Protein AF-A0A523IFW4-F1 (afdb_monomer)

Sequence (61 aa):
MANLLFEELTYKIIGAARDVHFELGSGYLESVYEDALCYELDLLNISFQRQLELACIIHEF

Nearest PDB structures (foldseek):
  6w6v-assembly1_K  TM=4.220E-01  e=5.425E+00  Saccharomyces cerevisiae S288C

Structure (mmCIF, N/CA/C/O backbone):
data_AF-A0A523IFW4-F1
#
_entry.id   AF-A0A523IFW4-F1
#
loop_
_atom_site.group_PDB
_atom_site.id
_atom_site.type_symbol
_atom_site.label_atom_id
_atom_site.label_alt_id
_atom_site.label_comp_id
_atom_site.label_asym_id
_atom_site.label_entity_id
_atom_site.label_seq_id
_atom_site.pdbx_PDB_ins_code
_atom_site.Cartn_x
_atom_site.Cartn_y
_atom_site.Cartn_z
_atom_site.occupancy
_atom_site.B_iso_or_equiv
_atom_site.auth_seq_id
_atom_site.auth_comp_id
_atom_site.auth_asym_id
_atom_site.auth_atom_id
_atom_site.pdbx_PDB_model_num
ATOM 1 N N . MET A 1 1 ? -2.830 24.453 9.557 1.00 49.97 1 MET A N 1
ATOM 2 C CA . MET A 1 1 ? -2.758 23.211 8.760 1.00 49.97 1 MET A CA 1
ATOM 3 C C . MET A 1 1 ? -4.122 22.954 8.149 1.00 49.97 1 MET A C 1
ATOM 5 O O . MET A 1 1 ? -5.111 23.217 8.819 1.00 49.97 1 MET A O 1
ATOM 9 N N . ALA A 1 2 ? -4.180 22.510 6.894 1.00 70.25 2 ALA A N 1
ATOM 10 C CA . ALA A 1 2 ? -5.432 22.068 6.284 1.00 70.25 2 ALA A CA 1
ATOM 11 C C . ALA A 1 2 ? -5.899 20.764 6.956 1.00 70.25 2 ALA A C 1
ATOM 13 O O . ALA A 1 2 ? -5.072 19.885 7.191 1.00 70.25 2 ALA A O 1
ATOM 14 N N . ASN A 1 3 ? -7.192 20.644 7.264 1.00 84.31 3 ASN A N 1
ATOM 15 C CA . ASN A 1 3 ? -7.762 19.392 7.760 1.00 84.31 3 ASN A CA 1
ATOM 16 C C . ASN A 1 3 ? -7.872 18.389 6.608 1.00 84.31 3 ASN A C 1
ATOM 18 O O . ASN A 1 3 ? -8.413 18.714 5.549 1.00 84.31 3 ASN A O 1
ATOM 22 N N . LEU A 1 4 ? -7.380 17.172 6.827 1.00 88.75 4 LEU A N 1
ATOM 23 C CA . LEU A 1 4 ? -7.584 16.052 5.914 1.00 88.75 4 LEU A CA 1
ATOM 24 C C . LEU A 1 4 ? -8.988 15.474 6.128 1.00 88.75 4 LEU A C 1
ATOM 26 O O . LEU A 1 4 ? -9.414 15.287 7.264 1.00 88.75 4 LEU A O 1
ATOM 30 N N . LEU A 1 5 ? -9.694 15.159 5.038 1.00 91.19 5 LEU A N 1
ATOM 31 C CA . LEU A 1 5 ? -11.058 14.611 5.090 1.00 91.19 5 LEU A CA 1
ATOM 32 C C . LEU A 1 5 ? -11.121 13.253 5.818 1.00 91.19 5 LEU A C 1
ATOM 34 O O . LEU A 1 5 ? -12.089 12.974 6.517 1.00 91.19 5 LEU A O 1
ATOM 38 N N . PHE A 1 6 ? -10.071 12.437 5.684 1.00 94.31 6 PHE A N 1
ATOM 39 C CA . PHE A 1 6 ? -9.939 11.116 6.307 1.00 94.31 6 PHE A CA 1
ATOM 40 C C . PHE A 1 6 ? -8.583 10.969 6.999 1.00 94.31 6 PHE A C 1
ATOM 42 O O . PHE A 1 6 ? -7.789 10.103 6.650 1.00 94.31 6 PHE A O 1
ATOM 49 N N . GLU A 1 7 ? -8.290 11.850 7.952 1.00 95.19 7 GLU A N 1
ATOM 50 C CA . GLU A 1 7 ? -6.972 11.952 8.587 1.00 95.19 7 GLU A CA 1
ATOM 51 C C . GLU A 1 7 ? -6.411 10.605 9.087 1.00 95.19 7 GLU A C 1
ATOM 53 O O . GLU A 1 7 ? -5.305 10.226 8.704 1.00 95.19 7 GLU A O 1
ATOM 58 N N . GLU A 1 8 ? -7.186 9.838 9.861 1.00 95.56 8 GLU A N 1
ATOM 59 C CA . GLU A 1 8 ? -6.736 8.544 10.398 1.00 95.56 8 GLU A CA 1
ATOM 60 C C . GLU A 1 8 ? -6.427 7.522 9.291 1.00 95.56 8 GLU A C 1
ATOM 62 O O . GLU A 1 8 ? -5.375 6.882 9.309 1.00 95.56 8 GLU A O 1
ATOM 67 N N . LEU A 1 9 ? -7.326 7.379 8.311 1.00 96.19 9 LEU A N 1
ATOM 68 C CA . LEU A 1 9 ? -7.140 6.450 7.195 1.00 96.19 9 LEU A CA 1
ATOM 69 C C . LEU A 1 9 ? -5.927 6.849 6.349 1.00 96.19 9 LEU A C 1
ATOM 71 O O . LEU A 1 9 ? -5.112 5.997 6.001 1.00 96.19 9 LEU A O 1
ATOM 75 N N . THR A 1 10 ? -5.773 8.144 6.074 1.00 96.31 10 THR A N 1
ATOM 76 C CA . THR A 1 10 ? -4.624 8.683 5.344 1.00 96.31 10 THR A CA 1
ATOM 77 C C . THR A 1 10 ? -3.317 8.338 6.050 1.00 96.31 10 THR A C 1
ATOM 79 O O . THR A 1 10 ? -2.395 7.843 5.404 1.00 96.31 10 THR A O 1
ATOM 82 N N . TYR A 1 11 ? -3.228 8.522 7.371 1.00 96.69 11 TYR A N 1
ATOM 83 C CA . TYR A 1 11 ? -2.014 8.157 8.105 1.00 96.69 11 TYR A CA 1
ATOM 84 C C . TYR A 1 11 ? -1.731 6.654 8.088 1.00 96.69 11 TYR A C 1
ATOM 86 O O . TYR A 1 11 ? -0.563 6.279 7.987 1.00 96.69 11 TYR A O 1
ATOM 94 N N . LYS A 1 12 ? -2.759 5.796 8.141 1.00 97.88 12 LYS A N 1
ATOM 95 C CA . LYS A 1 12 ? -2.576 4.338 8.021 1.00 97.88 12 LYS A CA 1
ATOM 96 C C . LYS A 1 12 ? -2.020 3.946 6.653 1.00 97.88 12 LYS A C 1
ATOM 98 O O . LYS A 1 12 ? -1.041 3.211 6.596 1.00 97.88 12 LYS A O 1
ATOM 103 N N . ILE A 1 13 ? -2.589 4.481 5.570 1.00 97.69 13 ILE A N 1
ATOM 104 C CA . ILE A 1 13 ? -2.134 4.194 4.199 1.00 97.69 13 ILE A CA 1
ATOM 105 C C . ILE A 1 13 ? -0.692 4.680 3.992 1.00 97.69 13 ILE A C 1
ATOM 107 O O . ILE A 1 13 ? 0.138 3.949 3.457 1.00 97.69 13 ILE A O 1
ATOM 111 N N . ILE A 1 14 ? -0.371 5.895 4.453 1.00 97.62 14 ILE A N 1
ATOM 112 C CA . ILE A 1 14 ? 0.994 6.438 4.367 1.00 97.62 14 ILE A CA 1
ATOM 113 C C . ILE A 1 14 ? 1.968 5.603 5.205 1.00 97.62 14 ILE A C 1
ATOM 115 O O . ILE A 1 14 ? 3.089 5.358 4.767 1.00 97.62 14 ILE A O 1
ATOM 119 N N . GLY A 1 15 ? 1.552 5.168 6.398 1.00 98.06 15 GLY A N 1
ATOM 120 C CA . GLY A 1 15 ? 2.332 4.275 7.252 1.00 98.06 15 GLY A CA 1
ATOM 121 C C . GLY A 1 15 ? 2.670 2.966 6.545 1.00 98.06 15 GLY A C 1
ATOM 122 O O . GLY A 1 15 ? 3.848 2.649 6.431 1.00 98.06 15 GLY A O 1
ATOM 123 N N . ALA A 1 16 ? 1.667 2.291 5.977 1.00 98.31 16 ALA A N 1
ATOM 124 C CA . ALA A 1 16 ? 1.857 1.059 5.211 1.00 98.31 16 ALA A CA 1
ATOM 125 C C . ALA A 1 16 ? 2.842 1.253 4.046 1.00 98.31 16 ALA A C 1
ATOM 127 O O . ALA A 1 16 ? 3.819 0.522 3.923 1.00 98.31 16 ALA A O 1
ATOM 128 N N . ALA A 1 17 ? 2.653 2.296 3.231 1.00 98.00 17 ALA A N 1
ATOM 129 C CA . ALA A 1 17 ? 3.554 2.589 2.114 1.00 98.00 17 ALA A CA 1
ATOM 130 C C . ALA A 1 17 ? 4.993 2.899 2.565 1.00 98.00 17 ALA A C 1
ATOM 132 O O . ALA A 1 17 ? 5.956 2.504 1.904 1.00 98.00 17 ALA A O 1
ATOM 133 N N . ARG A 1 18 ? 5.152 3.598 3.695 1.00 98.00 18 ARG A N 1
ATOM 134 C CA . ARG A 1 18 ? 6.464 3.864 4.295 1.00 98.00 18 ARG A CA 1
ATOM 135 C C . ARG A 1 18 ? 7.130 2.567 4.745 1.00 98.00 18 ARG A C 1
ATOM 137 O O . ARG A 1 18 ? 8.315 2.398 4.478 1.00 98.00 18 ARG A O 1
ATOM 144 N N . ASP A 1 19 ? 6.394 1.691 5.416 1.00 98.25 19 ASP A N 1
ATOM 145 C CA . ASP A 1 19 ? 6.932 0.447 5.967 1.00 98.25 19 ASP A CA 1
ATOM 146 C C . ASP A 1 19 ? 7.353 -0.504 4.832 1.00 98.25 19 ASP A C 1
ATOM 148 O O . ASP A 1 19 ? 8.477 -1.005 4.844 1.00 98.25 19 ASP A O 1
ATOM 152 N N . VAL A 1 20 ? 6.550 -0.601 3.762 1.00 98.06 20 VAL A N 1
ATOM 153 C CA . VAL A 1 20 ? 6.927 -1.283 2.508 1.00 98.06 20 VAL A CA 1
ATOM 154 C C . VAL A 1 20 ? 8.222 -0.724 1.919 1.00 98.06 20 VAL A C 1
ATOM 156 O O . VAL A 1 20 ? 9.127 -1.479 1.566 1.00 98.06 20 VAL A O 1
ATOM 159 N N . HIS A 1 21 ? 8.329 0.602 1.795 1.00 97.00 21 HIS A N 1
ATOM 160 C CA . HIS A 1 21 ? 9.526 1.232 1.238 1.00 97.00 21 HIS A CA 1
ATOM 161 C C . HIS A 1 21 ? 10.764 1.002 2.111 1.00 97.00 21 HIS A C 1
ATOM 163 O O . HIS A 1 21 ? 11.860 0.828 1.580 1.00 97.00 21 HIS A O 1
ATOM 169 N N . PHE A 1 22 ? 10.604 1.006 3.434 1.00 97.38 22 PHE A N 1
ATOM 170 C CA . PHE A 1 22 ? 11.703 0.789 4.369 1.00 97.38 22 PHE A CA 1
ATOM 171 C C . PHE A 1 22 ? 12.208 -0.658 4.335 1.00 97.38 22 PHE A C 1
ATOM 173 O O . PHE A 1 22 ? 13.419 -0.871 4.348 1.00 97.38 22 PHE A O 1
ATOM 180 N N . GLU A 1 23 ? 11.298 -1.629 4.242 1.00 97.31 23 GLU A N 1
ATOM 181 C CA . GLU A 1 23 ? 11.641 -3.053 4.187 1.00 97.31 23 GLU A CA 1
ATOM 182 C C . GLU A 1 23 ? 12.249 -3.447 2.831 1.00 97.31 23 GLU A C 1
ATOM 184 O O . GLU A 1 23 ? 13.289 -4.102 2.776 1.00 97.31 23 GLU A O 1
ATOM 189 N N . LEU A 1 24 ? 11.637 -3.023 1.717 1.00 97.19 24 LEU A N 1
ATOM 190 C CA . LEU A 1 24 ? 12.118 -3.385 0.380 1.00 97.19 24 LEU A CA 1
ATOM 191 C C . LEU A 1 24 ? 13.292 -2.517 -0.090 1.00 97.19 24 LEU A C 1
ATOM 193 O O . LEU A 1 24 ? 14.128 -2.972 -0.8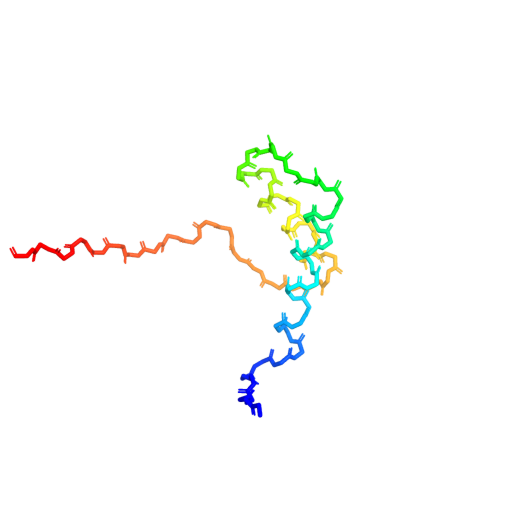68 1.00 97.19 24 LEU A O 1
ATOM 197 N N . GLY A 1 25 ? 13.371 -1.257 0.332 1.00 95.31 25 GLY A N 1
ATOM 198 C CA . GLY A 1 25 ? 14.298 -0.293 -0.256 1.00 95.31 25 GLY A CA 1
ATOM 199 C C . GLY A 1 25 ? 13.942 0.041 -1.710 1.00 95.31 25 GLY A C 1
ATOM 200 O O . GLY A 1 25 ? 12.780 -0.019 -2.116 1.00 95.31 25 GLY A O 1
ATOM 201 N N . SER A 1 26 ? 14.936 0.433 -2.512 1.00 93.62 26 SER A N 1
ATOM 202 C CA . SER A 1 26 ? 14.777 0.781 -3.932 1.00 93.62 26 SER A CA 1
ATOM 203 C C . SER A 1 26 ? 15.303 -0.317 -4.867 1.00 93.62 26 SER A C 1
ATOM 205 O O . SER A 1 26 ? 16.239 -1.035 -4.526 1.00 93.62 26 SER A O 1
ATOM 207 N N . GLY A 1 27 ? 14.737 -0.415 -6.077 1.00 95.25 27 GLY A N 1
ATOM 208 C CA . GLY A 1 27 ? 15.280 -1.251 -7.162 1.00 95.25 27 GLY A CA 1
ATOM 209 C C . GLY A 1 27 ? 14.392 -2.406 -7.630 1.00 95.25 27 GLY A C 1
ATOM 210 O O . GLY A 1 27 ? 14.784 -3.128 -8.544 1.00 95.25 27 GLY A O 1
ATOM 211 N N . TYR A 1 28 ? 13.203 -2.568 -7.050 1.00 96.75 28 TYR A N 1
ATOM 212 C CA . TYR A 1 28 ? 12.233 -3.569 -7.491 1.00 96.75 28 TYR A CA 1
ATOM 213 C C . TYR A 1 28 ? 11.290 -3.037 -8.576 1.00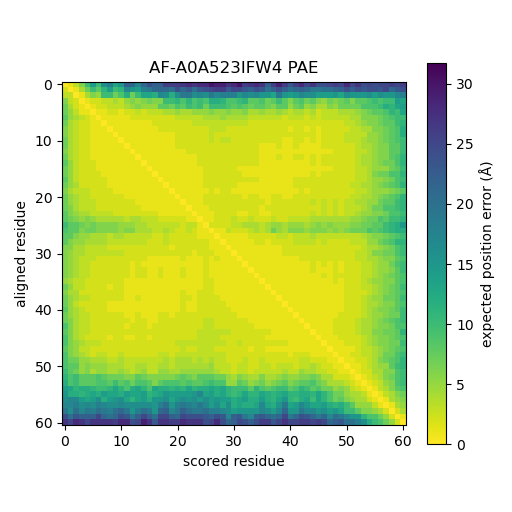 96.75 28 TYR A C 1
ATOM 215 O O . TYR A 1 28 ? 11.196 -1.833 -8.821 1.00 96.75 28 TYR A O 1
ATOM 223 N N . LEU A 1 29 ? 10.591 -3.961 -9.239 1.00 97.75 29 LEU A N 1
ATOM 224 C CA . LEU A 1 29 ? 9.509 -3.630 -10.164 1.00 97.75 29 LEU A CA 1
ATOM 225 C C . LEU A 1 29 ? 8.310 -3.064 -9.398 1.00 97.75 29 LEU A C 1
ATOM 227 O O . LEU A 1 29 ? 8.078 -3.419 -8.244 1.00 97.75 29 LEU A O 1
ATOM 231 N N . GLU A 1 30 ? 7.518 -2.228 -10.068 1.00 96.38 30 GLU A N 1
ATOM 232 C CA . GLU A 1 30 ? 6.293 -1.649 -9.503 1.00 96.38 30 GLU A CA 1
ATOM 233 C C . GLU A 1 30 ? 5.340 -2.724 -8.961 1.00 96.38 30 GLU A C 1
ATOM 235 O O . GLU A 1 30 ? 4.875 -2.590 -7.833 1.00 96.38 30 GLU A O 1
ATOM 240 N N . SER A 1 31 ? 5.180 -3.848 -9.665 1.00 97.44 31 SER A N 1
ATOM 241 C CA . SER A 1 31 ? 4.338 -4.964 -9.219 1.00 97.44 31 SER A CA 1
ATOM 242 C C . SER A 1 31 ? 4.745 -5.538 -7.857 1.00 97.44 31 SER A C 1
ATOM 244 O O . SER A 1 31 ? 3.894 -5.984 -7.098 1.00 97.44 31 SER A O 1
ATOM 246 N N . VAL A 1 32 ? 6.041 -5.512 -7.521 1.00 97.75 32 VAL A N 1
ATOM 247 C CA . VAL A 1 32 ? 6.546 -5.994 -6.224 1.00 97.75 32 VAL A CA 1
ATOM 248 C C . VAL A 1 32 ? 6.155 -5.027 -5.107 1.00 97.75 32 VAL A C 1
ATOM 250 O O . VAL A 1 32 ? 5.757 -5.464 -4.029 1.00 97.75 32 VAL A O 1
ATOM 253 N N . TYR A 1 33 ? 6.231 -3.718 -5.365 1.00 97.88 33 TYR A N 1
ATOM 254 C CA . TYR A 1 33 ? 5.745 -2.713 -4.418 1.00 97.88 33 TYR A CA 1
ATOM 255 C C . TYR A 1 33 ? 4.227 -2.776 -4.262 1.00 97.88 33 TYR A C 1
ATOM 257 O O . TYR A 1 33 ? 3.740 -2.650 -3.141 1.00 97.88 33 TYR A O 1
ATOM 265 N N . GLU A 1 34 ? 3.487 -2.995 -5.354 1.00 97.75 34 GLU A N 1
ATOM 266 C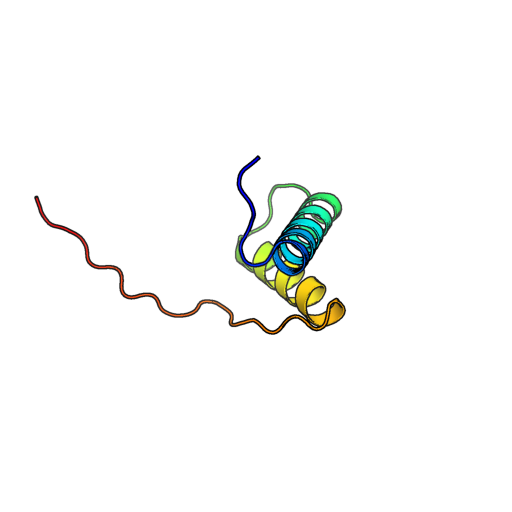 CA . GLU A 1 34 ? 2.038 -3.185 -5.297 1.00 97.75 34 GLU A CA 1
ATOM 267 C C . GLU A 1 34 ? 1.684 -4.398 -4.430 1.00 97.75 34 GLU A C 1
ATOM 269 O O . GLU A 1 34 ? 0.894 -4.256 -3.499 1.00 97.75 34 GLU A O 1
ATOM 274 N N . ASP A 1 35 ? 2.283 -5.565 -4.686 1.00 98.12 35 ASP A N 1
ATOM 275 C CA . ASP A 1 35 ? 2.013 -6.788 -3.921 1.00 98.12 35 ASP A CA 1
ATOM 276 C C . ASP A 1 35 ? 2.331 -6.611 -2.426 1.00 98.12 3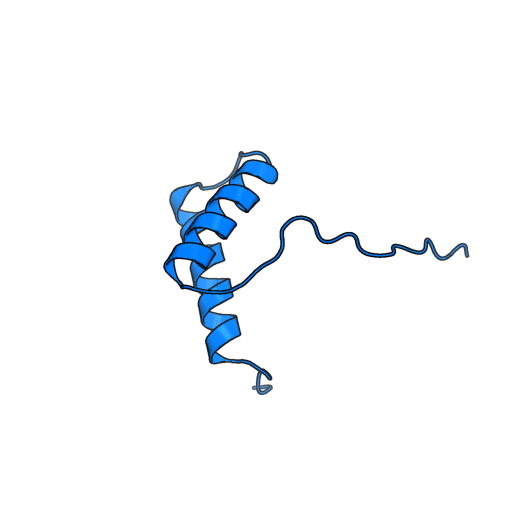5 ASP A C 1
ATOM 278 O O . ASP A 1 35 ? 1.529 -7.001 -1.574 1.00 98.12 35 ASP A O 1
ATOM 282 N N . ALA A 1 36 ? 3.462 -5.977 -2.096 1.00 98.19 36 ALA A N 1
ATOM 283 C CA . ALA A 1 36 ? 3.841 -5.700 -0.711 1.00 98.19 36 ALA A CA 1
ATOM 284 C C . ALA A 1 36 ? 2.872 -4.721 -0.029 1.00 98.19 36 ALA A C 1
ATOM 286 O O . ALA A 1 36 ? 2.475 -4.934 1.116 1.00 98.19 36 ALA A O 1
ATOM 287 N N . LEU A 1 37 ? 2.442 -3.672 -0.736 1.00 98.31 37 LEU A N 1
ATOM 288 C CA . LEU A 1 37 ? 1.468 -2.721 -0.206 1.00 98.31 37 LEU A CA 1
ATOM 289 C C . LEU A 1 37 ? 0.093 -3.359 -0.015 1.00 98.31 37 LEU A C 1
ATOM 291 O O . LEU A 1 37 ? -0.549 -3.108 0.999 1.00 98.31 37 LEU A O 1
ATOM 295 N N . CYS A 1 38 ? -0.347 -4.207 -0.945 1.00 98.38 38 CYS A N 1
ATOM 296 C CA . CYS A 1 38 ? -1.585 -4.972 -0.807 1.00 98.38 38 CYS A CA 1
ATOM 297 C C . CYS A 1 38 ? -1.557 -5.830 0.463 1.00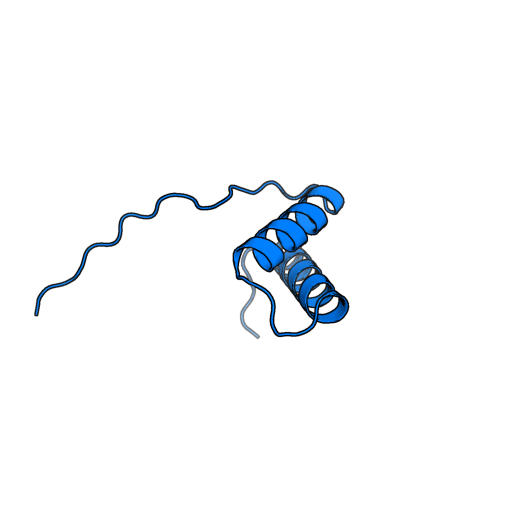 98.38 38 CYS A C 1
ATOM 299 O O . CYS A 1 38 ? -2.505 -5.797 1.244 1.00 98.38 38 CYS A O 1
ATOM 301 N N . TYR A 1 39 ? -0.443 -6.526 0.702 1.00 98.19 39 TYR A N 1
ATOM 302 C CA . TYR A 1 39 ? -0.254 -7.332 1.904 1.00 98.19 39 TYR A CA 1
ATOM 303 C C . TYR A 1 39 ? -0.335 -6.496 3.194 1.00 98.19 39 TYR A C 1
ATOM 305 O O . TYR A 1 39 ? -1.057 -6.867 4.119 1.00 98.19 39 TYR A O 1
ATOM 313 N N . GLU A 1 40 ? 0.330 -5.338 3.255 1.00 98.19 40 GLU A N 1
ATOM 314 C CA . GLU A 1 40 ? 0.238 -4.445 4.422 1.00 98.19 40 GLU A CA 1
ATOM 315 C C . GLU A 1 40 ? -1.182 -3.893 4.633 1.00 98.19 40 GLU A C 1
ATOM 317 O O . GLU A 1 40 ? -1.670 -3.812 5.763 1.00 98.19 40 GLU A O 1
ATOM 322 N N . LEU A 1 41 ? -1.887 -3.537 3.555 1.00 98.25 41 LEU A N 1
ATOM 323 C CA . LEU A 1 41 ? -3.271 -3.066 3.640 1.00 98.25 41 LEU A CA 1
ATOM 324 C C . LEU A 1 41 ? -4.223 -4.170 4.127 1.00 98.25 41 LEU A C 1
ATOM 326 O O . LEU A 1 41 ? -5.110 -3.878 4.936 1.00 98.25 41 LEU A O 1
ATOM 330 N N . ASP A 1 42 ? -4.006 -5.422 3.713 1.00 98.25 42 ASP A N 1
ATOM 331 C CA . ASP A 1 42 ? -4.747 -6.587 4.212 1.00 98.25 42 ASP A CA 1
ATOM 332 C C . ASP A 1 42 ? -4.525 -6.790 5.720 1.00 98.25 42 ASP A C 1
ATOM 334 O 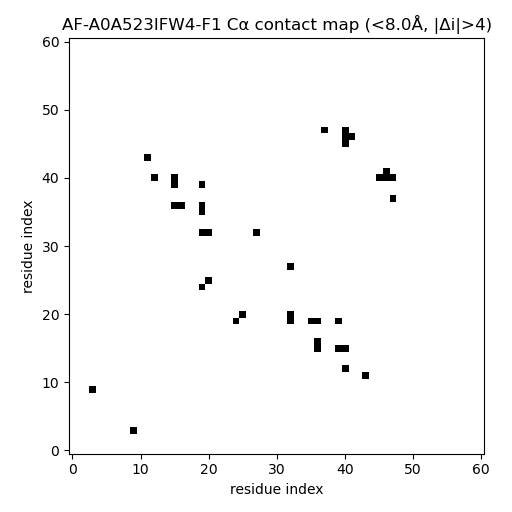O . ASP A 1 42 ? -5.493 -6.971 6.466 1.00 98.25 42 ASP A O 1
ATOM 338 N N . LEU A 1 43 ? -3.281 -6.679 6.208 1.00 97.75 43 LEU A N 1
ATOM 339 C CA . LEU A 1 43 ? -2.973 -6.757 7.646 1.00 97.75 43 LEU A CA 1
ATOM 340 C C . LEU A 1 43 ? -3.687 -5.664 8.453 1.00 97.75 43 LEU A C 1
ATOM 342 O O . LEU A 1 43 ? -4.162 -5.901 9.569 1.00 97.75 43 LEU A O 1
ATOM 346 N N . LEU A 1 44 ? -3.810 -4.471 7.873 1.00 97.38 44 LEU A N 1
ATOM 347 C CA . LEU A 1 44 ? -4.528 -3.341 8.463 1.00 97.38 44 LEU A CA 1
ATOM 348 C C . LEU A 1 44 ? -6.053 -3.417 8.276 1.00 97.38 44 LEU A C 1
ATOM 350 O O . LEU A 1 44 ? -6.760 -2.534 8.769 1.00 97.38 44 LEU A O 1
ATOM 354 N N . ASN A 1 45 ? -6.570 -4.465 7.621 1.00 97.81 45 ASN A N 1
ATOM 355 C CA . ASN A 1 45 ? -7.983 -4.640 7.266 1.00 97.81 45 ASN A CA 1
ATOM 356 C C . ASN A 1 45 ? -8.555 -3.450 6.469 1.00 97.81 45 ASN A C 1
ATOM 358 O O . ASN A 1 45 ? -9.714 -3.059 6.644 1.00 97.81 45 ASN A O 1
ATOM 362 N N . ILE A 1 46 ? -7.740 -2.847 5.602 1.00 97.75 46 ILE A N 1
ATOM 363 C CA . ILE A 1 46 ? -8.149 -1.752 4.721 1.00 97.75 46 ILE A CA 1
ATOM 364 C C . ILE A 1 46 ? -8.589 -2.354 3.391 1.00 97.75 46 ILE A C 1
ATOM 366 O O . ILE A 1 46 ? -7.819 -3.030 2.724 1.00 97.75 46 ILE A O 1
ATOM 370 N N . SER A 1 47 ? -9.827 -2.091 2.975 1.00 97.31 47 SER A N 1
ATOM 371 C CA . SER A 1 47 ? -10.315 -2.546 1.670 1.00 97.31 47 SER A CA 1
ATOM 372 C C . SER A 1 47 ? -9.688 -1.740 0.530 1.00 97.31 47 SER A C 1
ATOM 374 O O . SER A 1 47 ? -9.701 -0.509 0.560 1.00 97.31 47 SER A O 1
ATOM 376 N N . PHE A 1 48 ? -9.204 -2.428 -0.504 1.00 97.12 48 PHE A N 1
ATOM 377 C CA . PHE A 1 48 ? -8.625 -1.816 -1.700 1.00 97.12 48 PHE A CA 1
ATOM 378 C C . PHE A 1 48 ? -8.996 -2.593 -2.970 1.00 97.12 48 PHE A C 1
ATOM 380 O O . PHE A 1 48 ? -9.544 -3.695 -2.922 1.00 97.12 48 PHE A O 1
ATOM 387 N N . GLN A 1 49 ? -8.697 -1.996 -4.123 1.00 96.75 49 GLN A N 1
ATOM 388 C CA . GLN A 1 49 ? -8.768 -2.638 -5.433 1.00 96.75 49 GLN A CA 1
ATOM 389 C C . GLN A 1 49 ? -7.440 -2.414 -6.154 1.00 96.75 49 GLN A C 1
ATOM 391 O O . GLN A 1 49 ? -6.893 -1.314 -6.115 1.00 96.75 49 GLN A O 1
ATOM 396 N N . ARG A 1 50 ? -6.928 -3.462 -6.800 1.00 94.94 50 ARG A N 1
ATOM 397 C CA . ARG A 1 50 ? -5.679 -3.415 -7.569 1.00 94.94 50 ARG A CA 1
ATOM 398 C C . ARG A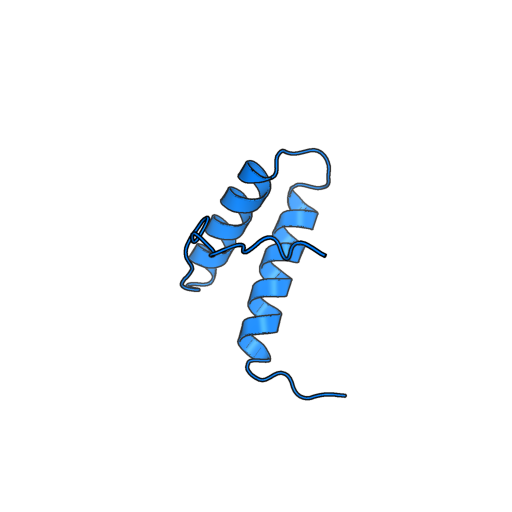 1 50 ? -5.954 -2.960 -8.989 1.00 94.94 50 ARG A C 1
ATOM 400 O O . ARG A 1 50 ? -6.952 -3.394 -9.563 1.00 94.94 50 ARG A O 1
ATOM 407 N N . GLN A 1 51 ? -5.060 -2.134 -9.534 1.00 92.25 51 GLN A N 1
ATOM 408 C CA . GLN A 1 51 ? -5.073 -1.711 -10.942 1.00 92.25 51 GLN A CA 1
ATOM 409 C C . GLN A 1 51 ? -6.482 -1.355 -11.456 1.00 92.25 51 GLN A C 1
ATOM 411 O O . GLN A 1 51 ? -6.917 -1.845 -12.499 1.00 92.25 51 GLN A O 1
ATOM 416 N N . LEU A 1 52 ? -7.235 -0.548 -10.694 1.00 93.00 52 LEU A N 1
ATOM 417 C CA . LEU A 1 52 ? -8.565 -0.117 -11.121 1.00 93.00 52 LEU A CA 1
ATOM 418 C C . LEU A 1 52 ? -8.430 0.645 -12.443 1.00 93.00 52 LEU A C 1
ATOM 420 O O . LEU A 1 52 ? -7.705 1.636 -12.516 1.00 93.00 52 LEU A O 1
ATOM 424 N N . GLU A 1 53 ? -9.123 0.180 -13.480 1.00 90.81 53 GLU A N 1
ATOM 425 C CA . GLU A 1 53 ? -9.079 0.814 -14.792 1.00 90.81 53 GLU A CA 1
ATOM 426 C C . GLU A 1 53 ? -9.634 2.242 -14.696 1.00 90.81 53 GLU A C 1
ATOM 428 O O . GLU A 1 53 ? -10.795 2.463 -14.345 1.00 90.81 53 GLU A O 1
ATOM 433 N N . LEU A 1 54 ? -8.783 3.228 -14.983 1.00 87.19 54 LEU A N 1
ATOM 434 C CA . LEU A 1 54 ? -9.155 4.637 -14.999 1.00 87.19 54 LEU A CA 1
ATOM 435 C C . LEU A 1 54 ? -9.260 5.114 -16.444 1.00 87.19 54 LEU A C 1
ATOM 437 O O . LEU A 1 54 ? -8.342 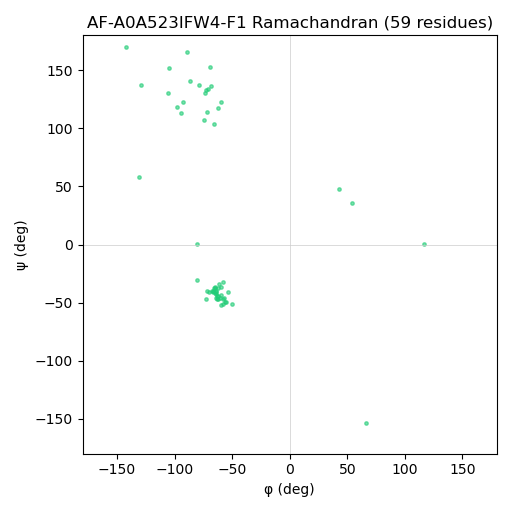4.932 -17.243 1.00 87.19 54 LEU A O 1
ATOM 441 N N . ALA A 1 55 ? -10.370 5.776 -16.767 1.00 87.12 55 ALA A N 1
ATOM 442 C CA . ALA A 1 55 ? -10.548 6.407 -18.065 1.00 87.12 55 ALA A CA 1
ATOM 443 C C . ALA A 1 55 ? -9.541 7.559 -18.223 1.00 87.12 55 ALA A C 1
ATOM 445 O O . ALA A 1 55 ? -9.712 8.636 -17.651 1.00 87.12 55 ALA A O 1
ATOM 446 N N . CYS A 1 56 ? -8.483 7.329 -19.000 1.00 79.69 56 CYS A N 1
ATOM 447 C CA . CYS A 1 56 ? -7.533 8.365 -19.383 1.00 79.69 56 CYS A CA 1
ATOM 448 C C . CYS A 1 56 ? -7.945 8.933 -20.743 1.00 79.69 56 CYS A C 1
ATOM 450 O O . CYS A 1 56 ? -7.907 8.232 -21.755 1.00 79.69 56 CYS A O 1
ATOM 452 N N . ILE A 1 57 ? -8.358 10.199 -20.767 1.00 85.50 57 ILE A N 1
ATOM 453 C CA . ILE A 1 57 ? -8.625 10.926 -22.009 1.00 85.50 57 ILE A CA 1
ATOM 454 C C . ILE A 1 57 ? -7.387 11.763 -22.305 1.00 85.50 57 ILE A C 1
ATOM 456 O O . ILE A 1 57 ? -7.027 12.644 -21.522 1.00 85.50 57 ILE A O 1
ATOM 460 N N . ILE A 1 58 ? -6.734 11.497 -23.434 1.00 81.19 58 ILE A N 1
ATOM 461 C CA . ILE A 1 58 ? -5.676 1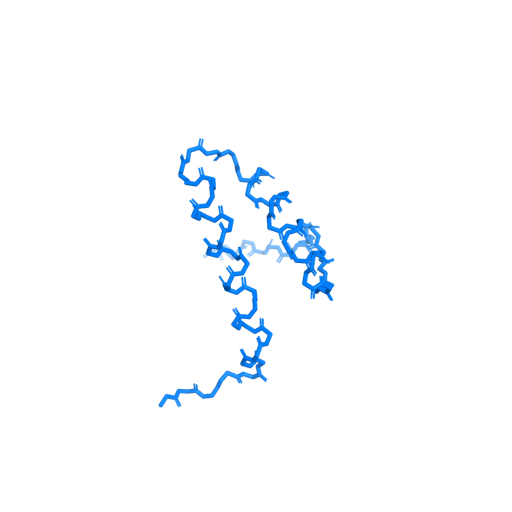2.372 -23.933 1.00 81.19 58 ILE A CA 1
ATOM 462 C C . ILE A 1 58 ? -6.361 13.639 -24.450 1.00 81.19 58 ILE A C 1
ATOM 464 O O . ILE A 1 58 ? -7.129 13.585 -25.406 1.00 81.19 58 ILE A O 1
ATOM 468 N N . HIS A 1 59 ? -6.115 14.773 -23.797 1.00 78.38 59 HIS A N 1
ATOM 469 C CA . HIS A 1 59 ? -6.526 16.072 -24.318 1.00 78.38 59 HIS A CA 1
ATOM 470 C C . HIS A 1 59 ? -5.588 16.442 -25.476 1.00 78.38 59 HIS A C 1
ATOM 472 O O . HIS A 1 59 ? -4.418 16.752 -25.251 1.00 78.38 59 HIS A O 1
ATOM 478 N N . GLU A 1 60 ? -6.085 16.369 -26.710 1.00 74.94 60 GLU A N 1
ATOM 479 C CA . GLU A 1 60 ? -5.406 16.937 -27.877 1.00 74.94 60 GLU A CA 1
ATOM 480 C C . GLU A 1 60 ? -5.489 18.475 -27.803 1.00 74.94 60 GLU A C 1
ATOM 482 O O . GLU A 1 60 ? -6.542 19.024 -27.464 1.00 74.94 60 GLU A O 1
ATOM 487 N N . PHE A 1 61 ? -4.357 19.149 -28.036 1.00 61.34 61 PHE A N 1
ATOM 488 C CA . PHE A 1 61 ? -4.233 20.613 -28.060 1.00 61.34 61 PHE A CA 1
ATOM 489 C C . PHE A 1 61 ? -4.762 21.212 -29.364 1.00 61.34 61 PHE A C 1
ATOM 491 O O . PHE A 1 61 ? -4.508 20.606 -30.431 1.00 61.34 61 PHE A O 1
#

Solvent-accessible surface area (backbone atoms only — not comparable to full-atom values): 4059 Å² total; per-residue (Å²): 131,84,84,62,96,52,52,71,62,52,52,50,54,52,47,41,53,48,51,44,43,66,74,67,55,83,89,74,58,69,68,59,55,49,54,48,39,52,52,46,32,54,76,69,70,50,90,83,77,80,86,70,89,70,93,80,78,83,81,80,130

Radius of gyration: 14.79 Å; Cα contacts (8 Å, |Δi|>4): 20; chains: 1; bounding box: 26×30×38 Å

Mean predicted aligned error: 5.15 Å

pLDDT: mean 92.94, std 9.33, range [49.97, 98.38]

Secondary structure (DSSP, 8-state):
-PPPTTHHHHHHHHHHHHHHHHHH-S---HHHHHHHHHHHHHHTT----SS----------

Foldseek 3Di:
DDDDPCVVVVVQLVVLLVVLCVVPPDDDDPVSSVVSSVVSCVVVVHDDDPPPDDDDDPDDD